Protein AF-A0A3C0WEM8-F1 (afdb_monomer_lite)

Radius of gyration: 14.88 Å; chains: 1; bounding box: 34×19×40 Å

Structure (mmCIF, N/CA/C/O backbone):
data_AF-A0A3C0WEM8-F1
#
_entry.id   AF-A0A3C0WEM8-F1
#
loop_
_atom_site.group_PDB
_atom_site.id
_atom_site.type_symbol
_atom_site.label_atom_id
_atom_site.label_alt_id
_atom_site.label_comp_id
_atom_site.label_asym_id
_atom_site.label_entity_id
_atom_site.label_seq_id
_atom_site.pdbx_PDB_ins_code
_atom_site.Cartn_x
_atom_site.Cartn_y
_atom_site.Cartn_z
_atom_site.occupancy
_atom_site.B_iso_or_equiv
_atom_site.auth_seq_id
_atom_site.auth_comp_id
_atom_site.auth_asym_id
_atom_site.auth_atom_id
_atom_site.pdbx_PDB_model_num
ATOM 1 N N . LEU A 1 1 ? -11.663 7.867 6.984 1.00 64.00 1 LEU A N 1
ATOM 2 C CA . LEU A 1 1 ? -11.386 6.496 7.483 1.00 64.00 1 LEU A CA 1
ATOM 3 C C . LEU A 1 1 ? -10.418 5.821 6.509 1.00 64.00 1 LEU A C 1
ATOM 5 O O . LEU A 1 1 ? -10.525 6.134 5.330 1.00 64.00 1 LEU A O 1
ATOM 9 N N . PRO A 1 2 ? -9.471 4.970 6.949 1.00 71.88 2 PRO A N 1
ATOM 10 C CA . PRO A 1 2 ? -8.635 4.206 6.018 1.00 71.88 2 PRO A CA 1
ATOM 11 C C . PRO A 1 2 ? -9.528 3.334 5.126 1.00 71.88 2 PRO A C 1
ATOM 13 O O . PRO A 1 2 ? -10.494 2.755 5.626 1.00 71.88 2 PRO A O 1
ATOM 16 N N . GLY A 1 3 ? -9.237 3.309 3.827 1.00 76.44 3 GLY A N 1
ATOM 17 C CA . GLY A 1 3 ? -10.056 2.671 2.800 1.00 76.44 3 GLY A CA 1
ATOM 18 C C . GLY A 1 3 ? -9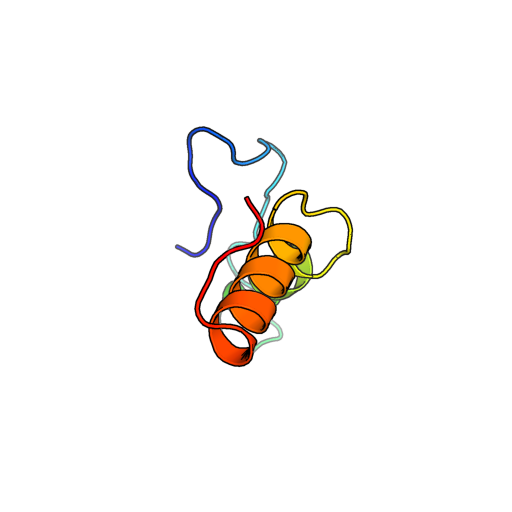.479 2.901 1.402 1.00 76.44 3 GLY A C 1
ATOM 19 O O . GLY A 1 3 ? -8.613 3.760 1.220 1.00 76.44 3 GLY A O 1
ATOM 20 N N . GLY A 1 4 ? -9.934 2.108 0.431 1.00 77.69 4 GLY A N 1
ATOM 21 C CA . GLY A 1 4 ? -9.503 2.213 -0.964 1.00 77.69 4 GLY A CA 1
ATOM 22 C C . GLY A 1 4 ? -10.137 3.393 -1.712 1.00 77.69 4 GLY A C 1
ATOM 23 O O . GLY A 1 4 ? -11.051 4.053 -1.220 1.00 77.69 4 GLY A O 1
ATOM 24 N N . LEU A 1 5 ? -9.664 3.646 -2.935 1.00 79.12 5 LEU A N 1
ATOM 25 C CA . LEU A 1 5 ? -10.271 4.627 -3.838 1.00 79.12 5 LEU A CA 1
ATOM 26 C C . LEU A 1 5 ? -11.691 4.182 -4.193 1.00 79.12 5 LEU A C 1
ATOM 28 O O . LEU A 1 5 ? -11.847 3.131 -4.801 1.00 79.12 5 LEU A O 1
ATOM 32 N N . SER A 1 6 ? -12.707 4.990 -3.881 1.00 75.31 6 SER A N 1
ATOM 33 C CA . SER A 1 6 ? -14.126 4.609 -4.027 1.00 75.31 6 SER A CA 1
ATOM 34 C C . SER A 1 6 ? -14.521 4.090 -5.418 1.00 75.31 6 SER A C 1
ATOM 36 O O . SER A 1 6 ? -15.534 3.415 -5.540 1.00 75.31 6 SER A O 1
ATOM 38 N N . ILE A 1 7 ? -13.747 4.416 -6.457 1.00 78.06 7 ILE A N 1
ATOM 39 C CA . ILE A 1 7 ? -14.024 4.043 -7.848 1.00 78.06 7 ILE A CA 1
ATOM 40 C C . ILE A 1 7 ? -13.408 2.700 -8.277 1.00 78.06 7 ILE A C 1
ATOM 42 O O . ILE A 1 7 ? -13.886 2.095 -9.227 1.00 78.06 7 ILE A O 1
ATOM 46 N N . ILE A 1 8 ? -12.364 2.226 -7.588 1.00 77.50 8 ILE A N 1
ATOM 47 C CA . ILE A 1 8 ? -11.685 0.947 -7.884 1.00 77.50 8 ILE A CA 1
ATOM 48 C C . ILE A 1 8 ? -11.609 0.008 -6.677 1.00 77.50 8 ILE A C 1
ATOM 50 O O . ILE A 1 8 ? -11.117 -1.112 -6.797 1.00 77.50 8 ILE A O 1
ATOM 54 N N . ALA A 1 9 ? -12.014 0.471 -5.494 1.00 71.94 9 ALA A N 1
ATOM 55 C CA . ALA A 1 9 ? -11.971 -0.330 -4.289 1.00 71.94 9 ALA A CA 1
ATOM 56 C C . ALA A 1 9 ? -12.921 -1.521 -4.458 1.00 71.94 9 ALA A C 1
ATOM 58 O O . ALA A 1 9 ? -14.086 -1.314 -4.806 1.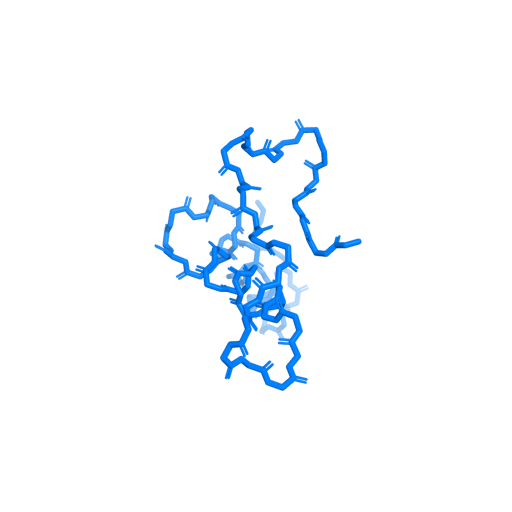00 71.94 9 ALA A O 1
ATOM 59 N N . PRO A 1 10 ? -12.450 -2.754 -4.213 1.00 71.31 10 PRO A N 1
ATOM 60 C CA . PRO A 1 10 ? -13.335 -3.898 -4.242 1.00 71.31 10 PRO A CA 1
ATOM 61 C C . PRO A 1 10 ? -14.420 -3.718 -3.171 1.00 71.31 10 PRO A C 1
ATOM 63 O O . PRO A 1 10 ? -14.110 -3.291 -2.052 1.00 71.31 10 PRO A O 1
ATOM 66 N N . PRO A 1 11 ? -15.682 -4.053 -3.489 1.00 66.75 11 PRO A N 1
ATOM 67 C CA . PRO A 1 11 ? -16.809 -3.879 -2.574 1.00 66.75 11 PRO A CA 1
ATOM 68 C C . PRO A 1 11 ? -16.661 -4.696 -1.278 1.00 66.75 11 PRO A C 1
ATOM 70 O O . PRO A 1 11 ? -17.301 -4.388 -0.280 1.00 66.75 11 PRO A O 1
ATOM 73 N N . GLU A 1 12 ? -15.779 -5.699 -1.272 1.00 66.75 12 GLU A N 1
ATOM 74 C CA . GLU A 1 12 ? -15.508 -6.588 -0.137 1.00 66.75 12 GLU A CA 1
ATOM 75 C C . GLU A 1 12 ? -14.490 -6.040 0.876 1.00 66.75 12 GLU A C 1
ATOM 77 O O . GLU A 1 12 ? -14.180 -6.721 1.854 1.00 66.75 12 GLU A O 1
ATOM 82 N N . LEU A 1 13 ? -13.951 -4.828 0.685 1.00 72.94 13 LEU A N 1
ATOM 83 C CA . LEU A 1 13 ? -13.011 -4.210 1.627 1.00 72.94 13 LEU A CA 1
ATOM 84 C C . LEU A 1 13 ? -13.703 -3.809 2.946 1.00 72.94 13 LEU A C 1
ATOM 86 O O . LEU A 1 13 ? -13.917 -2.630 3.233 1.00 72.94 13 LEU A O 1
ATOM 90 N N . ASN A 1 14 ? -14.031 -4.795 3.773 1.00 70.19 14 ASN A N 1
ATOM 91 C CA . ASN A 1 14 ? -14.624 -4.600 5.084 1.00 70.19 14 ASN A CA 1
ATOM 92 C C . ASN A 1 14 ? -13.511 -4.426 6.126 1.00 70.19 14 ASN A C 1
ATOM 94 O O . ASN A 1 14 ? -12.885 -5.391 6.559 1.00 70.19 14 ASN A O 1
ATOM 98 N N . ILE A 1 15 ? -13.231 -3.173 6.492 1.00 73.69 15 ILE A N 1
ATOM 99 C CA . ILE A 1 15 ? -12.326 -2.842 7.597 1.00 73.69 15 ILE A CA 1
ATOM 100 C C . ILE A 1 15 ? -13.186 -2.725 8.862 1.00 73.69 15 ILE A C 1
ATOM 102 O O . ILE A 1 15 ? -13.945 -1.749 8.957 1.00 73.69 15 ILE A O 1
ATOM 106 N N . PRO A 1 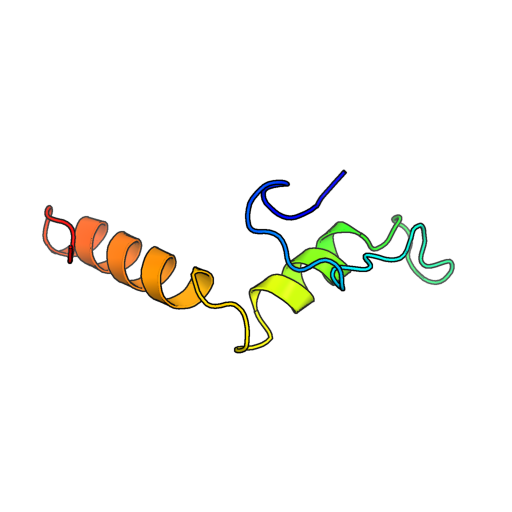16 ? -13.052 -3.658 9.827 1.00 70.62 16 PRO A N 1
ATOM 107 C CA . PRO A 1 16 ? -13.832 -3.649 11.060 1.00 70.62 16 PRO A CA 1
ATOM 108 C C . PRO A 1 16 ? -13.778 -2.290 11.758 1.00 70.62 16 PRO A C 1
ATOM 110 O O . PRO A 1 16 ? -12.776 -1.570 11.677 1.00 70.62 16 PRO A O 1
ATOM 113 N N . VAL A 1 17 ? -14.891 -1.912 12.388 1.00 64.75 17 VAL A N 1
ATOM 114 C CA . VAL A 1 17 ? -15.054 -0.583 12.989 1.00 64.75 17 VAL A CA 1
ATOM 115 C C . VAL A 1 17 ? -14.101 -0.404 14.163 1.00 64.75 17 VAL A C 1
ATOM 117 O O . VAL A 1 17 ? -13.337 0.559 14.119 1.00 64.75 17 VAL A O 1
ATOM 120 N N . ASP A 1 18 ? -14.063 -1.375 15.079 1.00 70.06 18 ASP A N 1
ATOM 121 C CA . ASP A 1 18 ? -13.212 -1.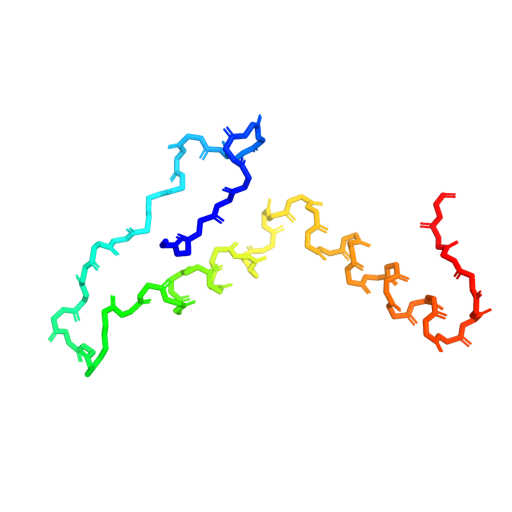381 16.266 1.00 70.06 18 ASP A CA 1
ATOM 122 C C . ASP A 1 18 ? -12.814 -2.808 16.657 1.00 70.06 18 ASP A C 1
ATOM 124 O O . ASP A 1 18 ? -13.614 -3.739 16.550 1.00 70.06 18 ASP A O 1
ATOM 128 N N . ASP A 1 19 ? -11.574 -2.960 17.119 1.00 70.19 19 ASP A N 1
ATOM 129 C CA . ASP A 1 19 ? -11.079 -4.169 17.770 1.00 70.19 19 ASP A CA 1
ATOM 130 C C . ASP A 1 19 ? -10.988 -3.888 19.281 1.00 70.19 19 ASP A C 1
ATOM 132 O O . ASP A 1 19 ? -10.161 -3.062 19.683 1.00 70.19 19 ASP A O 1
ATOM 136 N N . PRO A 1 20 ? -11.843 -4.505 20.119 1.00 74.75 20 PRO A N 1
ATOM 137 C CA . PRO A 1 20 ? -11.880 -4.231 21.553 1.00 74.75 20 PRO A CA 1
ATOM 138 C C . PRO A 1 20 ? -10.611 -4.686 22.291 1.00 74.75 20 PRO A C 1
ATOM 140 O O . PRO A 1 20 ? -10.397 -4.260 23.424 1.00 74.75 20 PRO A O 1
ATOM 143 N N . GLU A 1 21 ? -9.766 -5.521 21.676 1.00 76.81 21 GLU A N 1
ATOM 144 C CA . GLU A 1 21 ? -8.518 -6.002 22.284 1.00 76.81 21 GLU A CA 1
ATOM 145 C C . GLU A 1 21 ? -7.329 -5.059 22.050 1.00 76.81 21 GLU A C 1
ATOM 147 O O . GLU A 1 21 ? -6.268 -5.221 22.661 1.00 76.81 21 GLU A O 1
ATOM 152 N N . LEU A 1 22 ? -7.478 -4.053 21.182 1.00 75.38 22 LEU A N 1
ATOM 153 C CA . LEU A 1 22 ? -6.412 -3.113 20.854 1.00 75.38 22 LEU A CA 1
ATOM 154 C C . LEU A 1 22 ? -6.623 -1.754 21.545 1.00 75.38 22 LEU A C 1
ATOM 156 O O . LEU A 1 22 ? -7.726 -1.214 21.551 1.00 75.38 22 LEU A O 1
ATOM 160 N N . PRO A 1 23 ? -5.546 -1.093 22.022 1.00 77.38 23 PRO A N 1
ATOM 161 C CA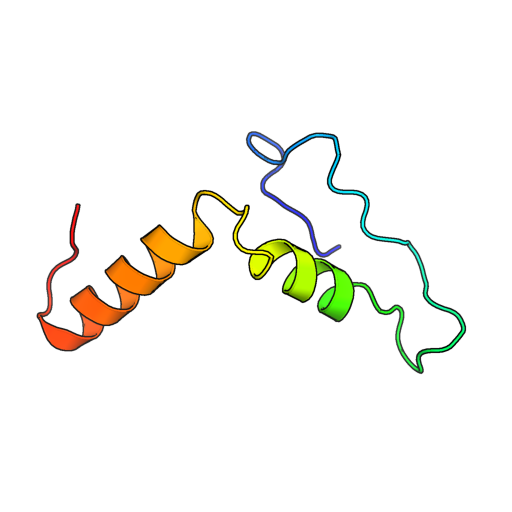 . PRO A 1 23 ? -5.621 0.265 22.581 1.00 77.38 23 PRO A CA 1
ATOM 162 C C . PRO A 1 23 ? -5.982 1.341 21.537 1.00 77.38 23 PRO A C 1
ATOM 164 O O . PRO A 1 23 ? -6.080 2.524 21.851 1.00 77.38 23 PRO A O 1
ATOM 167 N N . SER A 1 24 ? -6.149 0.948 20.273 1.00 79.38 24 SER A N 1
ATOM 168 C CA . SER A 1 24 ? -6.637 1.787 19.182 1.00 79.38 24 SER A CA 1
ATOM 169 C C . SER A 1 24 ? -7.664 0.998 18.378 1.00 79.38 24 SER A C 1
ATOM 171 O O . SER A 1 24 ? -7.651 -0.223 18.420 1.00 79.38 24 SER A O 1
ATOM 173 N N . THR A 1 25 ? -8.448 1.673 17.539 1.00 79.62 25 THR A N 1
ATOM 174 C CA . THR A 1 25 ? -9.505 1.070 16.703 1.00 79.62 25 THR A CA 1
ATOM 175 C C . THR A 1 25 ? -9.047 -0.056 15.753 1.00 79.62 25 THR A C 1
ATOM 177 O O . THR A 1 25 ? -9.859 -0.631 15.040 1.00 79.62 25 THR A O 1
ATOM 180 N N . GLY A 1 26 ? -7.745 -0.361 15.645 1.00 83.00 26 GLY A N 1
ATOM 181 C CA . GLY A 1 26 ? -7.213 -1.462 14.820 1.00 83.00 26 GLY A CA 1
ATOM 182 C C . GLY A 1 26 ? -7.265 -1.217 13.304 1.00 83.00 26 GLY A C 1
ATOM 183 O O . GLY A 1 26 ? -6.585 -1.886 12.524 1.00 83.00 26 GLY A O 1
ATOM 184 N N . ARG A 1 27 ? -7.984 -0.182 12.860 1.00 83.06 27 ARG A N 1
ATOM 185 C CA . ARG A 1 27 ? -8.291 0.106 11.449 1.00 83.06 27 ARG A CA 1
ATOM 186 C C . ARG A 1 27 ? -7.065 0.291 10.555 1.00 83.06 27 ARG A C 1
ATOM 188 O O . ARG A 1 27 ? -7.072 -0.132 9.402 1.00 83.06 27 ARG A O 1
ATOM 195 N N . ARG A 1 28 ? -6.001 0.929 11.063 1.00 85.75 28 ARG A N 1
ATOM 196 C CA . ARG A 1 28 ? -4.740 1.103 10.312 1.00 85.75 28 ARG A CA 1
ATOM 197 C C . ARG A 1 28 ? -4.018 -0.224 10.103 1.00 85.75 28 ARG A C 1
ATOM 199 O O . ARG A 1 28 ? -3.495 -0.450 9.018 1.00 85.75 28 ARG A O 1
ATOM 206 N N . LEU A 1 29 ? -4.016 -1.091 11.116 1.00 86.25 29 LEU A N 1
ATOM 207 C CA . LEU A 1 29 ? -3.410 -2.416 11.026 1.00 86.25 29 LEU A CA 1
ATOM 208 C C . LEU A 1 29 ? -4.195 -3.305 10.058 1.00 86.25 29 LEU A C 1
ATOM 210 O O . LEU A 1 29 ? -3.593 -3.936 9.195 1.00 86.25 29 LEU A O 1
ATOM 214 N N . ALA A 1 30 ? -5.525 -3.305 10.153 1.00 85.56 30 ALA A N 1
ATOM 215 C CA . ALA A 1 30 ? -6.393 -4.031 9.230 1.00 85.56 30 ALA A CA 1
ATOM 216 C C . ALA A 1 30 ? -6.180 -3.578 7.775 1.00 85.56 30 ALA A C 1
ATOM 218 O O . ALA A 1 30 ? -5.989 -4.404 6.885 1.00 85.56 30 ALA A O 1
ATOM 219 N N . TYR A 1 31 ? -6.116 -2.264 7.539 1.00 87.25 31 TYR A N 1
ATOM 220 C CA . TYR A 1 31 ? -5.841 -1.731 6.207 1.00 87.25 31 TYR A CA 1
ATOM 221 C C . TYR A 1 31 ? -4.429 -2.074 5.713 1.00 87.25 31 TYR A C 1
ATOM 223 O O . TYR A 1 31 ? -4.268 -2.459 4.559 1.00 87.25 31 TYR A O 1
ATOM 231 N N . ALA A 1 32 ? -3.412 -2.010 6.577 1.00 88.94 32 ALA A N 1
ATOM 232 C CA . ALA A 1 32 ? -2.054 -2.418 6.223 1.00 88.94 32 ALA A CA 1
ATOM 233 C C . ALA A 1 32 ? -1.995 -3.898 5.818 1.00 88.94 32 ALA A C 1
ATOM 235 O O . ALA A 1 32 ? -1.437 -4.209 4.771 1.00 88.94 32 ALA A O 1
ATOM 236 N N . ARG A 1 33 ? -2.636 -4.789 6.591 1.00 88.56 33 ARG A N 1
ATOM 237 C CA . ARG A 1 33 ? -2.743 -6.220 6.263 1.00 88.56 33 ARG A CA 1
ATOM 238 C C . ARG A 1 33 ? -3.442 -6.448 4.928 1.00 88.56 33 ARG A C 1
ATOM 240 O O . ARG A 1 33 ? -2.999 -7.294 4.163 1.00 88.56 33 ARG A O 1
ATOM 247 N N . TYR A 1 34 ? -4.497 -5.691 4.627 1.00 87.69 34 TYR A N 1
ATOM 248 C CA . TYR A 1 34 ? -5.151 -5.758 3.322 1.00 87.69 34 TYR A CA 1
ATOM 249 C C . TYR A 1 34 ? -4.217 -5.323 2.181 1.00 87.69 34 TYR A C 1
ATOM 251 O O . TYR A 1 34 ? -4.132 -6.007 1.167 1.00 87.69 34 TYR A O 1
ATOM 259 N N . LEU A 1 35 ? -3.483 -4.217 2.339 1.00 88.88 35 LEU A N 1
ATOM 260 C CA . LEU A 1 35 ? -2.550 -3.741 1.311 1.00 88.88 35 LEU A CA 1
ATOM 261 C C . LEU A 1 35 ? -1.413 -4.740 1.042 1.00 88.88 35 LEU A C 1
ATOM 263 O O . LEU A 1 35 ? -0.933 -4.826 -0.087 1.00 88.88 35 LEU A O 1
ATOM 267 N N . THR A 1 36 ? -0.978 -5.484 2.061 1.00 90.44 36 THR A N 1
ATOM 268 C CA . THR A 1 36 ? 0.188 -6.378 1.988 1.00 90.44 36 THR A CA 1
ATOM 269 C C . THR A 1 36 ? -0.157 -7.866 1.894 1.00 90.44 36 THR A C 1
ATOM 271 O O . THR A 1 36 ? 0.746 -8.696 1.947 1.00 90.44 36 THR A O 1
ATOM 274 N N . ASN A 1 37 ? -1.428 -8.233 1.696 1.00 88.88 37 ASN A N 1
ATOM 275 C CA . ASN A 1 37 ? -1.871 -9.635 1.608 1.00 88.88 37 ASN A CA 1
ATOM 276 C C . ASN A 1 37 ? -1.465 -10.367 0.310 1.00 88.88 37 ASN A C 1
ATOM 278 O O . ASN A 1 37 ? -1.839 -11.520 0.125 1.00 88.88 37 ASN A O 1
ATOM 282 N N . GLY A 1 38 ? -0.754 -9.704 -0.607 1.00 87.25 38 GLY A N 1
ATOM 283 C CA . GLY A 1 38 ? -0.329 -10.264 -1.896 1.00 87.25 38 GLY A CA 1
ATOM 284 C C . GLY A 1 38 ? -1.396 -10.243 -2.998 1.00 87.25 38 GLY A C 1
ATOM 285 O O . GLY A 1 38 ? -1.042 -10.291 -4.171 1.00 87.25 38 GLY A O 1
ATOM 286 N N . ASN A 1 39 ? -2.673 -10.073 -2.653 1.00 87.62 39 ASN A N 1
ATOM 287 C CA . ASN A 1 39 ? -3.776 -9.986 -3.616 1.00 87.62 39 ASN A CA 1
ATOM 288 C C . ASN A 1 39 ? -4.034 -8.553 -4.098 1.00 87.62 39 ASN A C 1
ATOM 290 O O . ASN A 1 39 ? -4.815 -8.340 -5.024 1.00 87.62 39 ASN A O 1
ATOM 294 N N . HIS A 1 40 ? -3.404 -7.551 -3.480 1.00 87.38 40 HIS A N 1
ATOM 295 C CA . HIS A 1 40 ? -3.603 -6.164 -3.873 1.00 87.38 40 HIS A CA 1
ATOM 296 C C . HIS A 1 40 ? -2.925 -5.859 -5.227 1.00 87.38 40 HIS A C 1
ATOM 298 O O . HIS A 1 40 ? -1.693 -5.801 -5.295 1.00 87.38 40 HIS A O 1
ATOM 304 N N . PRO A 1 41 ? -3.680 -5.530 -6.295 1.00 86.25 41 PRO A N 1
ATOM 305 C CA . PRO A 1 41 ? -3.151 -5.498 -7.664 1.00 86.25 41 PRO A CA 1
ATOM 306 C C . PRO A 1 41 ? -2.120 -4.386 -7.906 1.00 86.25 41 PRO A C 1
ATOM 308 O O . PRO A 1 41 ? -1.218 -4.522 -8.728 1.00 86.25 41 PRO A O 1
ATOM 311 N N . LEU A 1 42 ? -2.248 -3.262 -7.192 1.00 89.75 42 LEU A N 1
ATOM 312 C CA . LEU A 1 42 ? -1.425 -2.072 -7.434 1.00 89.75 42 LEU A CA 1
ATOM 313 C C . LEU A 1 42 ? -0.234 -1.907 -6.485 1.00 89.75 42 LEU A C 1
ATOM 315 O O . LEU A 1 42 ? 0.719 -1.226 -6.854 1.00 89.75 42 LEU A O 1
ATOM 319 N N . VAL A 1 43 ? -0.257 -2.496 -5.283 1.00 91.88 43 VAL A N 1
ATOM 320 C CA . VAL A 1 43 ? 0.741 -2.184 -4.240 1.00 91.88 43 VAL A CA 1
ATOM 321 C C . VAL A 1 43 ? 2.135 -2.588 -4.700 1.00 91.88 43 VAL A C 1
ATOM 323 O O . VAL A 1 43 ? 3.041 -1.756 -4.683 1.00 91.88 43 VAL A O 1
ATOM 326 N N . ALA A 1 44 ? 2.286 -3.816 -5.202 1.00 92.31 44 ALA A N 1
ATOM 327 C CA . ALA A 1 44 ? 3.558 -4.298 -5.729 1.00 92.31 44 ALA A CA 1
ATOM 328 C C . ALA A 1 44 ? 4.053 -3.427 -6.895 1.00 92.31 44 ALA A C 1
ATOM 330 O O . ALA A 1 44 ? 5.185 -2.946 -6.870 1.00 92.31 44 ALA A O 1
ATOM 331 N N . ARG A 1 45 ? 3.186 -3.152 -7.881 1.00 91.62 45 ARG A N 1
ATOM 332 C CA . ARG A 1 45 ? 3.545 -2.357 -9.066 1.00 91.62 45 ARG A CA 1
ATOM 333 C C . ARG A 1 45 ? 3.996 -0.941 -8.696 1.00 91.62 45 ARG A C 1
ATOM 335 O O . ARG A 1 45 ? 5.004 -0.464 -9.211 1.00 91.62 45 ARG A O 1
ATOM 342 N N . VAL A 1 46 ? 3.280 -0.278 -7.789 1.00 92.62 46 VAL A N 1
ATOM 343 C CA . VAL A 1 46 ? 3.602 1.085 -7.339 1.00 92.62 46 VAL A CA 1
ATOM 344 C C . VAL A 1 46 ? 4.907 1.116 -6.545 1.00 92.62 46 VAL A C 1
ATOM 346 O O . VAL A 1 46 ? 5.719 2.015 -6.769 1.00 92.62 46 VAL A O 1
ATOM 349 N N . LEU A 1 47 ? 5.139 0.149 -5.649 1.00 93.81 47 LEU A N 1
ATOM 350 C CA . LEU A 1 47 ? 6.386 0.072 -4.881 1.00 93.81 47 LEU A CA 1
ATOM 351 C C . LEU A 1 47 ? 7.595 -0.162 -5.783 1.00 93.81 47 LEU A C 1
ATOM 353 O O . LEU A 1 47 ? 8.583 0.557 -5.656 1.00 93.81 47 LEU A O 1
ATOM 357 N N . VAL A 1 48 ? 7.503 -1.113 -6.715 1.00 94.31 48 VAL A N 1
ATOM 358 C CA . VAL A 1 48 ? 8.579 -1.391 -7.677 1.00 94.31 48 VAL A CA 1
ATOM 359 C C . VAL A 1 48 ? 8.894 -0.143 -8.492 1.00 94.31 48 VAL A C 1
ATOM 361 O O . VAL A 1 48 ? 10.053 0.259 -8.568 1.00 94.31 48 VAL A O 1
ATOM 364 N N . ASN A 1 49 ? 7.868 0.521 -9.032 1.00 95.88 49 ASN A N 1
ATOM 365 C CA . ASN A 1 49 ? 8.064 1.737 -9.811 1.00 95.88 49 ASN A CA 1
ATOM 366 C C . ASN A 1 49 ? 8.724 2.853 -8.984 1.00 95.88 49 ASN A C 1
ATOM 368 O O . ASN A 1 49 ? 9.630 3.535 -9.456 1.00 95.88 49 ASN A O 1
ATOM 372 N N . ARG A 1 50 ? 8.312 3.016 -7.722 1.00 94.56 50 ARG A N 1
ATOM 373 C CA . ARG A 1 50 ? 8.894 4.010 -6.814 1.00 94.56 50 ARG A CA 1
ATOM 374 C C . ARG A 1 50 ? 10.360 3.715 -6.508 1.00 94.56 50 ARG A C 1
ATOM 376 O O . ARG A 1 50 ? 11.179 4.623 -6.595 1.00 94.56 50 ARG A O 1
ATOM 383 N N . ILE A 1 51 ? 10.695 2.472 -6.168 1.00 95.44 51 ILE A N 1
ATOM 384 C CA . ILE A 1 51 ? 12.080 2.062 -5.891 1.00 95.44 51 ILE A CA 1
ATOM 385 C C . ILE A 1 51 ? 12.948 2.290 -7.128 1.00 95.44 51 ILE A C 1
ATOM 387 O O . ILE A 1 51 ? 14.015 2.891 -7.028 1.00 95.44 51 ILE A O 1
ATOM 391 N N . TRP A 1 52 ? 12.465 1.873 -8.297 1.00 95.81 52 TRP A N 1
ATOM 392 C CA . TRP A 1 52 ? 13.181 2.051 -9.552 1.00 95.81 52 TRP A CA 1
ATOM 393 C C . TRP A 1 52 ? 13.403 3.530 -9.881 1.00 95.81 52 TRP A C 1
ATOM 395 O O . TRP A 1 52 ? 14.526 3.929 -10.171 1.00 95.81 52 TRP A O 1
ATOM 405 N N . MET A 1 53 ? 12.374 4.368 -9.746 1.00 96.44 53 MET A N 1
ATOM 406 C CA . MET A 1 53 ? 12.492 5.814 -9.940 1.00 96.44 53 MET A CA 1
ATOM 407 C C . MET A 1 53 ? 13.540 6.435 -9.009 1.00 96.44 53 MET A C 1
ATOM 409 O O . MET A 1 53 ? 14.331 7.261 -9.458 1.00 96.44 53 MET A O 1
ATOM 413 N N . HIS A 1 54 ? 13.585 6.027 -7.737 1.00 95.44 54 HIS A N 1
ATOM 414 C CA . HIS A 1 54 ? 14.594 6.516 -6.793 1.00 95.44 54 HIS A CA 1
ATOM 415 C C . HIS A 1 54 ? 16.017 6.061 -7.140 1.00 95.44 54 HIS A C 1
ATOM 417 O O . HIS A 1 54 ? 16.965 6.750 -6.775 1.00 95.44 54 HI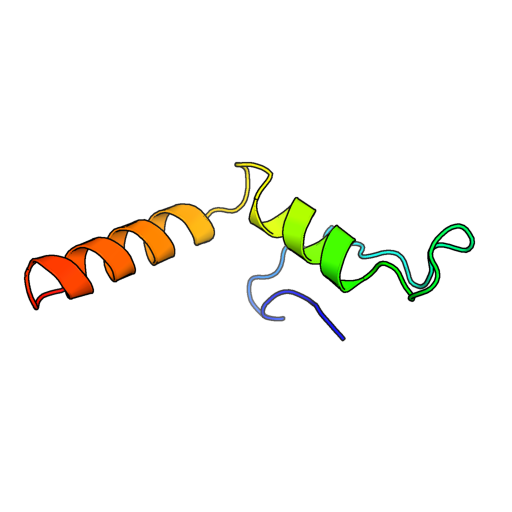S A O 1
ATOM 423 N N . HIS A 1 55 ? 16.173 4.931 -7.832 1.00 95.81 55 HIS A N 1
ATOM 424 C CA . HIS A 1 55 ? 17.482 4.374 -8.170 1.00 95.81 55 HIS A CA 1
ATOM 425 C C . HIS A 1 55 ? 18.000 4.823 -9.546 1.00 95.81 55 HIS A C 1
ATOM 427 O O . HIS A 1 55 ? 19.190 5.069 -9.703 1.00 95.81 55 HIS A O 1
ATOM 433 N N . PHE A 1 56 ? 17.114 4.960 -10.535 1.00 94.81 56 PHE A N 1
ATOM 434 C CA . PHE A 1 56 ? 17.469 5.208 -11.939 1.00 94.81 56 PHE A CA 1
ATOM 435 C C . PHE A 1 56 ? 16.984 6.563 -12.473 1.00 94.81 56 PHE A C 1
ATOM 437 O O . PHE A 1 56 ? 17.255 6.904 -13.621 1.00 94.81 56 PHE A O 1
ATOM 444 N N . GLY A 1 57 ? 16.247 7.342 -11.675 1.00 92.81 57 GLY A N 1
ATOM 445 C CA . GLY A 1 57 ? 15.768 8.677 -12.054 1.00 92.81 57 GLY A CA 1
ATOM 446 C C . GLY A 1 57 ? 14.635 8.689 -13.085 1.00 92.81 57 GLY A C 1
ATOM 447 O O . GLY A 1 57 ? 14.235 9.752 -13.547 1.00 92.81 57 GLY A O 1
ATOM 448 N N . SER A 1 58 ? 14.100 7.530 -13.464 1.00 90.75 58 SER A N 1
ATOM 449 C CA . SER A 1 58 ? 12.973 7.391 -14.396 1.00 90.75 58 SER A CA 1
ATOM 450 C C . SER A 1 58 ? 12.058 6.268 -13.938 1.00 90.75 58 SER A C 1
ATOM 452 O O . SER A 1 58 ? 12.534 5.316 -13.339 1.00 90.75 58 SER A O 1
ATOM 454 N N . ALA A 1 59 ? 10.754 6.381 -14.178 1.00 86.06 59 ALA A N 1
ATOM 455 C CA . ALA A 1 59 ? 9.772 5.356 -13.827 1.00 86.06 59 ALA A CA 1
ATOM 456 C C . ALA A 1 59 ? 9.781 4.184 -14.823 1.00 86.06 59 ALA A C 1
ATOM 458 O O . ALA A 1 59 ? 10.031 4.380 -16.010 1.00 86.06 59 ALA A O 1
ATOM 459 N N . LEU A 1 60 ? 9.423 2.990 -14.348 1.00 82.12 60 LEU A N 1
ATOM 460 C CA . LEU A 1 60 ? 9.003 1.871 -15.191 1.00 82.12 60 LEU A CA 1
ATOM 461 C C . LEU A 1 60 ? 7.512 2.060 -15.504 1.00 82.12 60 LEU A C 1
ATOM 463 O O . LEU A 1 60 ? 6.656 1.728 -14.677 1.00 82.12 60 LEU A O 1
ATOM 467 N N . VAL A 1 61 ? 7.197 2.640 -16.661 1.00 71.44 61 VAL A N 1
ATOM 468 C CA . VAL A 1 61 ? 5.828 2.724 -17.197 1.00 71.44 61 VAL A CA 1
ATOM 469 C C . VAL A 1 61 ? 5.780 2.048 -18.549 1.00 71.44 61 VAL A C 1
ATOM 471 O O . VAL A 1 61 ? 6.591 2.433 -19.416 1.00 71.44 61 VAL A O 1
#

pLDDT: mean 82.93, std 9.38, range [64.0, 96.44]

Foldseek 3Di:
DDADDPVPGDPPLDQDQADPVDPDRCRVVSSVCVLPVVPNPCSVVVVVQVVCCVVPVHGDD

Sequence (61 aa):
LPGGLSIIAPPELNIPVDDPELPSTGRRLAYARYLTNGNHPLVARVLVNRIWMHHFGSALV

Secondary structure (DSSP, 8-state):
-----TTTS-TT----S--TTSSS-SHHHHHHHHHTSS--TTHHHHHHHHHHHHHHSS---